Protein AF-A0A524BJA2-F1 (afdb_monomer)

Structure (mmCIF, N/CA/C/O backbone):
data_AF-A0A524BJA2-F1
#
_entry.id   AF-A0A524BJA2-F1
#
loop_
_atom_site.group_PDB
_atom_site.id
_atom_site.type_symbol
_atom_site.label_atom_id
_atom_site.label_alt_id
_atom_site.label_comp_id
_atom_site.label_asym_id
_atom_site.label_entity_id
_atom_site.label_seq_id
_atom_site.pdbx_PDB_ins_code
_atom_site.Cartn_x
_atom_site.Cartn_y
_atom_site.Cartn_z
_atom_site.occupancy
_atom_site.B_iso_or_equiv
_atom_site.auth_seq_id
_atom_site.auth_comp_id
_atom_site.auth_asym_id
_atom_site.auth_atom_id
_atom_site.pdbx_PDB_model_num
ATOM 1 N N . MET A 1 1 ? -14.025 -4.560 33.685 1.00 50.91 1 MET A N 1
ATOM 2 C CA . MET A 1 1 ? -12.649 -4.323 33.178 1.00 50.91 1 MET A CA 1
ATOM 3 C C . MET A 1 1 ? -12.552 -4.536 31.653 1.00 50.91 1 MET A C 1
ATOM 5 O O . MET A 1 1 ? -11.476 -4.810 31.142 1.00 50.91 1 MET A O 1
ATOM 9 N N . SER A 1 2 ? -13.660 -4.389 30.911 1.00 60.47 2 SER A N 1
ATOM 10 C CA . SER A 1 2 ? -13.810 -4.797 29.500 1.00 60.47 2 SER A CA 1
ATOM 11 C C . SER A 1 2 ? -13.860 -3.622 28.510 1.00 60.47 2 SER A C 1
ATOM 13 O O . SER A 1 2 ? -13.294 -3.717 27.423 1.00 60.47 2 SER A O 1
ATOM 15 N N . ASP A 1 3 ? -14.455 -2.485 28.881 1.00 61.34 3 ASP A N 1
ATOM 16 C CA . ASP A 1 3 ? -14.664 -1.360 27.947 1.00 61.34 3 ASP A CA 1
ATOM 17 C C . ASP A 1 3 ? -13.388 -0.562 27.648 1.00 61.34 3 ASP A C 1
ATOM 19 O O . ASP A 1 3 ? -13.178 -0.071 26.536 1.00 61.34 3 ASP A O 1
ATOM 23 N N . GLN A 1 4 ? -12.488 -0.469 28.628 1.00 64.81 4 GLN A N 1
ATOM 24 C CA . GLN A 1 4 ? -11.224 0.256 28.487 1.00 64.81 4 GLN A CA 1
ATOM 25 C C . GLN A 1 4 ? -10.242 -0.484 27.561 1.00 64.81 4 GLN A C 1
ATOM 27 O O . GLN A 1 4 ? -9.568 0.143 26.742 1.00 64.81 4 GLN A O 1
ATOM 32 N N . ALA A 1 5 ? -10.206 -1.821 27.642 1.00 69.94 5 ALA A N 1
ATOM 33 C CA . ALA A 1 5 ? -9.389 -2.665 26.773 1.00 69.94 5 ALA A CA 1
ATOM 34 C C . ALA A 1 5 ? -9.874 -2.602 25.315 1.00 69.94 5 ALA A C 1
ATOM 36 O O . ALA A 1 5 ? -9.064 -2.399 24.410 1.00 69.94 5 ALA A O 1
ATOM 37 N N . ASN A 1 6 ? -11.192 -2.664 25.091 1.00 71.56 6 ASN A N 1
ATOM 38 C CA . ASN A 1 6 ? -11.780 -2.550 23.753 1.00 71.56 6 ASN A CA 1
ATOM 39 C C . ASN A 1 6 ? -11.517 -1.181 23.104 1.00 71.56 6 ASN A C 1
ATOM 41 O O . ASN A 1 6 ? -11.154 -1.115 21.927 1.00 71.56 6 ASN A O 1
ATOM 45 N N . ASN A 1 7 ? -11.632 -0.083 23.859 1.00 77.44 7 ASN A N 1
ATOM 46 C CA . ASN A 1 7 ? -11.350 1.256 23.333 1.00 77.44 7 ASN A CA 1
ATOM 47 C C . ASN A 1 7 ? -9.874 1.447 22.952 1.00 77.44 7 ASN A C 1
ATOM 49 O O . ASN A 1 7 ? -9.583 2.000 21.885 1.00 77.44 7 ASN A O 1
ATOM 53 N N . SER A 1 8 ? -8.942 0.953 23.772 1.00 76.69 8 SER A N 1
ATOM 54 C CA . SER A 1 8 ? -7.507 0.988 23.458 1.00 76.69 8 SER A CA 1
ATOM 55 C C . SER A 1 8 ? -7.165 0.151 22.223 1.00 76.69 8 SER A C 1
ATOM 57 O O . SER A 1 8 ? -6.458 0.640 21.337 1.00 76.69 8 SER A O 1
ATOM 59 N N . LEU A 1 9 ? -7.728 -1.058 22.101 1.00 77.62 9 LEU A N 1
ATOM 60 C CA . LEU A 1 9 ? -7.509 -1.934 20.944 1.00 77.62 9 LEU A CA 1
ATOM 61 C C . LEU A 1 9 ? -8.019 -1.290 19.646 1.00 77.62 9 LEU A C 1
ATOM 63 O O . LEU A 1 9 ? -7.333 -1.274 18.623 1.00 77.62 9 LEU A O 1
ATOM 67 N N . ARG A 1 10 ? -9.209 -0.681 19.699 1.00 78.75 10 ARG A N 1
ATOM 68 C CA . ARG A 1 10 ? -9.827 0.003 18.556 1.00 78.75 10 ARG A CA 1
ATOM 69 C C . ARG A 1 10 ? -9.013 1.219 18.110 1.00 78.75 10 ARG A C 1
ATOM 71 O O . ARG A 1 10 ? -8.907 1.484 16.911 1.00 78.75 10 ARG A O 1
ATOM 78 N N . ARG A 1 11 ? -8.412 1.953 19.053 1.00 81.81 11 ARG A N 1
ATOM 79 C CA . ARG A 1 11 ? -7.542 3.105 18.760 1.00 81.81 11 ARG A CA 1
ATOM 80 C C . ARG A 1 11 ? -6.212 2.669 18.140 1.00 81.81 11 ARG A C 1
ATOM 82 O O . ARG A 1 11 ? -5.789 3.277 17.159 1.00 81.81 11 ARG A O 1
ATOM 89 N N . GLN A 1 12 ? -5.606 1.592 18.640 1.00 81.56 12 GLN A N 1
ATOM 90 C CA . GLN A 1 12 ? -4.395 1.003 18.053 1.00 81.56 12 GLN A CA 1
ATOM 91 C C . GLN A 1 12 ? -4.639 0.471 16.639 1.00 81.56 12 GLN A C 1
ATOM 93 O O . GLN A 1 12 ? -3.864 0.770 15.734 1.00 81.56 12 GLN A O 1
ATOM 98 N N . LEU A 1 13 ? -5.748 -0.240 16.419 1.00 80.81 13 LEU A N 1
ATOM 99 C CA . LEU A 1 13 ? -6.141 -0.710 15.090 1.00 80.81 13 LEU A CA 1
ATOM 100 C C . LEU A 1 13 ? -6.313 0.460 14.109 1.00 80.81 13 LEU A C 1
ATOM 102 O O . LEU A 1 13 ? -5.868 0.366 12.969 1.00 80.81 13 LEU A O 1
ATOM 106 N N . LYS A 1 14 ? -6.911 1.582 14.541 1.00 82.31 14 LYS A N 1
ATOM 107 C CA . LYS A 1 14 ? -7.052 2.799 13.713 1.00 82.31 14 LYS A CA 1
ATOM 108 C C . LYS A 1 14 ? -5.708 3.427 13.370 1.00 82.31 14 LYS A C 1
ATOM 110 O O . LYS A 1 14 ? -5.502 3.813 12.223 1.00 82.31 14 LYS A O 1
ATOM 115 N N . PHE A 1 15 ? -4.802 3.500 14.339 1.00 85.56 15 PHE A N 1
ATOM 116 C CA . PHE A 1 15 ? -3.453 4.010 14.115 1.00 85.56 15 PHE A CA 1
ATOM 117 C C . PHE A 1 15 ? -2.660 3.112 13.158 1.00 85.56 15 PHE A C 1
ATOM 119 O O . PHE A 1 15 ? -2.045 3.611 12.223 1.00 85.56 15 PHE A O 1
ATOM 126 N N . SER A 1 16 ? -2.748 1.791 13.326 1.00 83.00 16 SER A N 1
ATOM 127 C CA . SER A 1 16 ? -2.133 0.814 12.421 1.00 83.00 16 SER A CA 1
ATOM 128 C C . SER A 1 16 ? -2.675 0.935 10.992 1.00 83.00 16 SER A C 1
ATOM 130 O O . SER A 1 16 ? -1.894 0.946 10.043 1.00 83.00 16 SER A O 1
ATOM 132 N N . LEU A 1 17 ? -3.990 1.129 10.834 1.00 83.00 17 LEU A N 1
ATOM 133 C CA . L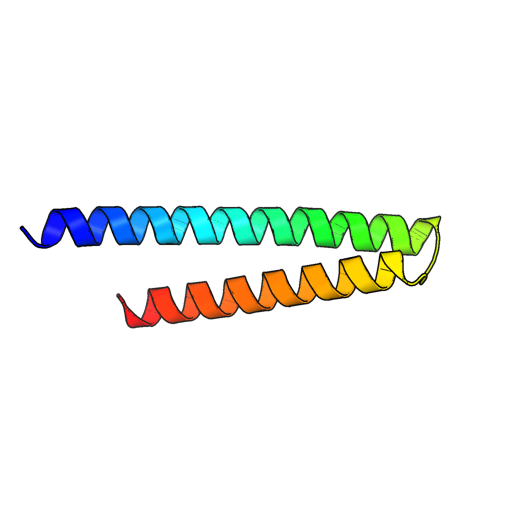EU A 1 17 ? -4.624 1.375 9.534 1.00 83.00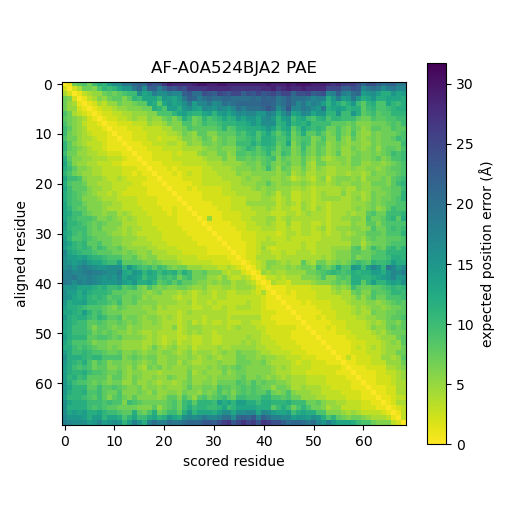 17 LEU A CA 1
ATOM 134 C C . LEU A 1 17 ? -4.123 2.668 8.875 1.00 83.00 17 LEU A C 1
ATOM 136 O O . LEU A 1 17 ? -3.861 2.687 7.674 1.00 83.00 17 LEU A O 1
ATOM 140 N N . PHE A 1 18 ? -3.958 3.737 9.658 1.00 87.06 18 PHE A N 1
ATOM 141 C CA . PHE A 1 18 ? -3.380 4.991 9.174 1.00 87.06 18 PHE A CA 1
ATOM 142 C C . PHE A 1 18 ? -1.923 4.810 8.729 1.00 87.06 18 PHE A C 1
ATOM 144 O O . PHE A 1 18 ? -1.542 5.273 7.657 1.00 87.06 18 PHE A O 1
ATOM 151 N N . LEU A 1 19 ? -1.126 4.077 9.509 1.00 87.00 19 LEU A N 1
ATOM 152 C CA . LEU A 1 19 ? 0.272 3.775 9.197 1.00 87.00 19 LEU A CA 1
ATOM 153 C C . LEU A 1 19 ? 0.407 2.935 7.921 1.00 87.00 19 LEU A C 1
ATOM 155 O O . LEU A 1 19 ? 1.254 3.232 7.084 1.00 87.00 19 LEU A O 1
ATOM 159 N N . GLN A 1 20 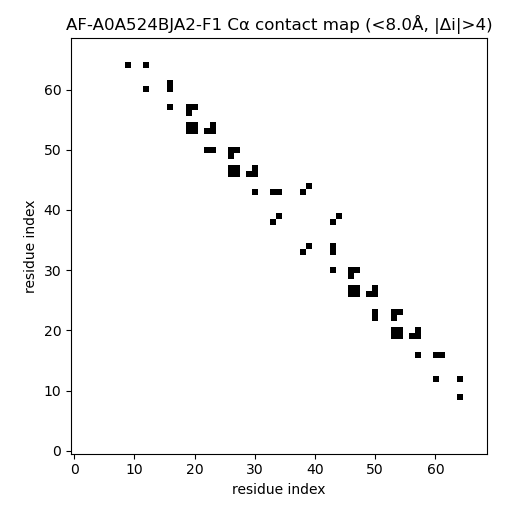? -0.462 1.938 7.732 1.00 86.31 20 GLN A N 1
ATOM 160 C CA . GLN A 1 20 ? -0.519 1.147 6.498 1.00 86.31 20 GLN A CA 1
ATOM 161 C C . GLN A 1 20 ? -0.914 1.997 5.287 1.00 86.31 20 GLN A C 1
ATOM 163 O O . GLN A 1 20 ? -0.325 1.834 4.222 1.00 86.31 20 GLN A O 1
ATOM 168 N N . ALA A 1 21 ? -1.866 2.923 5.439 1.00 82.38 21 ALA A N 1
ATOM 169 C CA . ALA A 1 21 ? -2.239 3.846 4.367 1.00 82.38 21 ALA A CA 1
ATOM 170 C C . ALA A 1 21 ? -1.088 4.798 4.004 1.00 82.38 21 ALA A C 1
ATOM 172 O O . ALA A 1 21 ? -0.788 4.980 2.826 1.00 82.38 21 ALA A O 1
ATOM 173 N N . ALA A 1 22 ? -0.407 5.365 5.002 1.00 87.31 22 ALA A N 1
ATOM 174 C CA . ALA A 1 22 ? 0.752 6.227 4.784 1.00 87.31 22 ALA A CA 1
ATOM 175 C C . ALA A 1 22 ? 1.910 5.467 4.115 1.00 87.31 22 ALA A C 1
ATOM 177 O O . ALA A 1 22 ? 2.504 5.967 3.160 1.00 87.31 22 ALA A O 1
ATOM 178 N N . ALA A 1 23 ? 2.187 4.239 4.565 1.00 84.62 23 ALA A N 1
ATOM 179 C CA . ALA A 1 23 ? 3.185 3.366 3.955 1.00 84.62 23 ALA A CA 1
ATOM 180 C C . ALA A 1 23 ? 2.819 3.020 2.506 1.00 84.62 23 ALA A C 1
ATOM 182 O O . ALA A 1 23 ? 3.671 3.110 1.629 1.00 84.62 23 ALA A O 1
ATOM 183 N N . PHE A 1 24 ? 1.552 2.696 2.233 1.00 87.06 24 PHE A N 1
ATOM 184 C CA . PHE A 1 24 ? 1.068 2.434 0.878 1.00 87.06 24 PHE A CA 1
ATOM 185 C C . PHE A 1 24 ? 1.304 3.626 -0.056 1.00 87.06 24 PHE A C 1
ATOM 187 O O . PHE A 1 24 ? 1.808 3.442 -1.160 1.00 87.06 24 PHE A O 1
ATOM 194 N N . VAL A 1 25 ? 0.995 4.848 0.390 1.00 88.50 25 VAL A N 1
ATOM 195 C CA . VAL A 1 25 ? 1.237 6.063 -0.404 1.00 88.50 25 VAL A CA 1
ATOM 196 C C . VAL A 1 25 ? 2.735 6.285 -0.621 1.00 88.50 25 VAL A C 1
ATOM 198 O O . VAL A 1 25 ? 3.150 6.510 -1.753 1.00 88.50 25 VAL A O 1
ATOM 201 N N . MET A 1 26 ? 3.556 6.174 0.427 1.00 88.50 26 MET A N 1
ATOM 202 C CA . MET A 1 26 ? 5.015 6.329 0.328 1.00 88.50 26 MET A CA 1
ATOM 203 C C . MET A 1 26 ? 5.639 5.315 -0.640 1.00 88.50 26 MET A C 1
ATOM 205 O O . MET A 1 26 ? 6.385 5.704 -1.538 1.00 88.50 26 MET A O 1
ATOM 209 N N . PHE A 1 27 ? 5.310 4.028 -0.499 1.00 88.31 27 PHE A N 1
ATOM 210 C CA . PHE A 1 27 ? 5.821 2.973 -1.377 1.00 88.31 27 PHE A CA 1
ATOM 211 C C . PHE A 1 27 ? 5.270 3.081 -2.799 1.00 88.31 27 PHE A C 1
ATOM 213 O O . PHE A 1 27 ? 6.025 2.886 -3.748 1.00 88.31 27 PHE A O 1
ATOM 220 N N . GLY A 1 28 ? 4.001 3.463 -2.957 1.00 86.12 28 GLY A N 1
ATOM 221 C CA . GLY A 1 28 ? 3.392 3.699 -4.262 1.00 86.12 28 GLY A CA 1
ATOM 222 C C . GLY A 1 28 ? 4.061 4.852 -5.011 1.00 86.12 28 GLY A C 1
ATOM 223 O O . GLY A 1 28 ? 4.425 4.699 -6.175 1.00 86.12 28 GLY A O 1
ATOM 224 N N . VAL A 1 29 ? 4.298 5.984 -4.340 1.00 89.44 29 VAL A N 1
ATOM 225 C CA . VAL A 1 29 ? 5.018 7.125 -4.929 1.00 89.44 29 VAL A CA 1
ATOM 226 C C . VAL A 1 29 ? 6.461 6.741 -5.252 1.00 89.44 29 VAL A C 1
ATOM 228 O O . VAL A 1 29 ? 6.919 7.005 -6.361 1.00 89.44 29 VAL A O 1
ATOM 231 N N . ALA A 1 30 ? 7.164 6.069 -4.335 1.00 86.81 30 ALA A N 1
ATOM 232 C CA . ALA 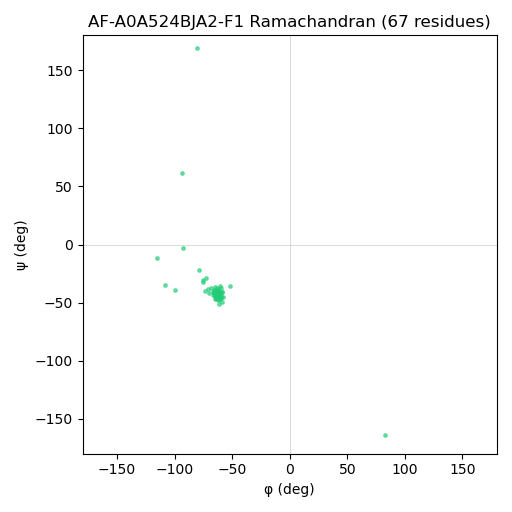A 1 30 ? 8.527 5.600 -4.576 1.00 86.81 30 ALA A CA 1
ATOM 233 C C . ALA A 1 30 ? 8.604 4.645 -5.779 1.00 86.81 30 ALA A C 1
ATOM 235 O O . ALA A 1 30 ? 9.509 4.771 -6.604 1.00 86.81 30 ALA A O 1
ATOM 236 N N . PHE A 1 31 ? 7.633 3.739 -5.918 1.00 89.31 31 PHE A N 1
ATOM 237 C CA . PHE A 1 31 ? 7.511 2.848 -7.068 1.00 89.31 31 PHE A CA 1
ATOM 238 C C . PHE A 1 31 ? 7.314 3.627 -8.370 1.00 89.31 31 PHE A C 1
ATOM 240 O O . PHE A 1 31 ? 8.066 3.402 -9.312 1.00 89.31 31 PHE A O 1
ATOM 247 N N . VAL A 1 32 ? 6.360 4.564 -8.425 1.00 90.06 32 VAL A N 1
ATOM 248 C CA . VAL A 1 32 ? 6.074 5.350 -9.640 1.00 90.06 32 VAL A CA 1
ATOM 249 C C . VAL A 1 32 ? 7.277 6.199 -10.044 1.00 90.06 32 VAL A C 1
ATOM 251 O O . VAL A 1 32 ? 7.693 6.165 -11.202 1.00 90.06 32 VAL A O 1
ATOM 254 N N . VAL A 1 33 ? 7.875 6.920 -9.092 1.00 91.25 33 VAL A N 1
ATOM 255 C CA . VAL A 1 33 ? 9.058 7.756 -9.344 1.00 91.25 33 VAL A CA 1
ATOM 256 C C . VAL A 1 33 ? 10.215 6.901 -9.848 1.00 91.25 33 VAL A C 1
ATOM 258 O O . VAL A 1 33 ? 10.900 7.281 -10.798 1.00 91.25 33 VAL A O 1
ATOM 261 N N . ARG A 1 34 ? 10.431 5.726 -9.253 1.00 87.81 34 ARG A N 1
ATOM 262 C CA . ARG A 1 34 ? 11.531 4.849 -9.652 1.00 87.81 34 ARG A CA 1
ATOM 263 C C . ARG A 1 34 ? 11.275 4.155 -10.986 1.00 87.81 34 ARG A C 1
ATOM 265 O O . ARG A 1 34 ? 12.182 4.111 -11.806 1.00 87.81 34 ARG A O 1
ATOM 272 N N . ALA A 1 35 ? 10.053 3.701 -11.245 1.00 88.00 35 ALA A N 1
ATOM 273 C CA . ALA A 1 35 ? 9.660 3.155 -12.541 1.00 88.00 35 ALA A CA 1
ATOM 274 C C . ALA A 1 35 ? 9.837 4.185 -13.668 1.00 88.00 35 ALA A C 1
ATOM 276 O O . ALA A 1 35 ? 10.282 3.825 -14.753 1.00 88.00 35 ALA A O 1
ATOM 277 N N . ALA A 1 36 ? 9.558 5.465 -13.398 1.00 89.19 36 ALA A N 1
ATOM 278 C CA . ALA A 1 36 ? 9.724 6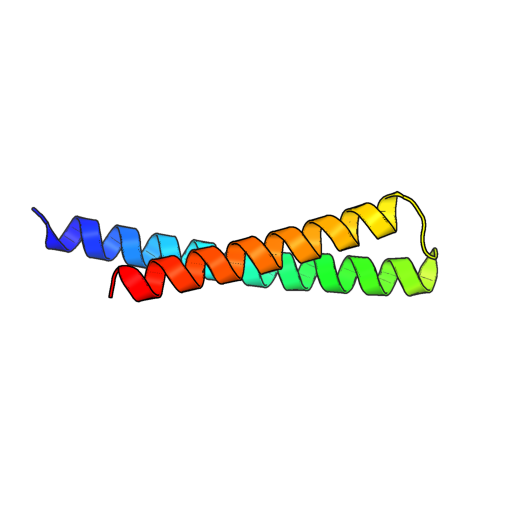.544 -14.369 1.00 89.19 36 ALA A CA 1
ATOM 279 C C . ALA A 1 36 ? 11.190 6.964 -14.595 1.00 89.19 36 ALA A C 1
ATOM 281 O O . ALA A 1 36 ? 11.526 7.415 -15.684 1.00 89.19 36 ALA A O 1
ATOM 282 N N . THR A 1 37 ? 12.057 6.844 -13.582 1.00 91.19 37 THR A N 1
ATOM 283 C CA . THR A 1 37 ? 13.452 7.332 -13.645 1.00 91.19 37 THR A CA 1
ATOM 284 C C . THR A 1 37 ? 14.476 6.243 -13.953 1.00 91.19 37 THR A C 1
ATOM 286 O O . THR A 1 37 ? 15.425 6.495 -14.687 1.00 91.19 37 THR A O 1
ATOM 289 N N . ALA A 1 38 ? 14.299 5.047 -13.392 1.00 85.25 38 ALA A N 1
ATOM 290 C CA . ALA A 1 38 ? 15.231 3.925 -13.493 1.00 85.25 38 ALA A CA 1
ATOM 291 C C . ALA A 1 38 ? 14.650 2.721 -14.255 1.00 85.25 38 ALA A C 1
ATOM 293 O O . ALA A 1 38 ? 15.393 1.816 -14.609 1.00 85.25 38 ALA A O 1
ATOM 294 N N . GLY A 1 39 ? 13.342 2.699 -14.536 1.00 83.12 39 GLY A N 1
ATOM 295 C CA . GLY A 1 39 ? 12.684 1.576 -15.204 1.00 83.12 39 GLY A CA 1
ATOM 296 C C . GLY A 1 39 ? 12.304 0.426 -14.260 1.00 83.12 39 GLY A C 1
ATOM 297 O O . GLY A 1 39 ? 12.228 0.574 -13.034 1.00 83.12 39 GLY A O 1
ATOM 298 N N . PHE A 1 40 ? 12.010 -0.737 -14.847 1.00 85.44 40 PHE A N 1
ATOM 299 C CA . PHE A 1 40 ? 11.488 -1.924 -14.155 1.00 85.44 40 PHE A CA 1
ATOM 300 C C . PHE A 1 40 ? 12.590 -2.902 -13.724 1.00 85.44 40 PHE A C 1
ATOM 302 O O . PHE A 1 40 ? 12.612 -4.060 -14.131 1.00 85.44 40 PHE A O 1
ATOM 309 N N . ASP A 1 41 ? 13.490 -2.446 -12.858 1.00 87.44 41 ASP A N 1
ATOM 310 C CA . ASP A 1 41 ? 14.490 -3.316 -12.233 1.00 87.44 41 ASP A CA 1
ATOM 311 C C . ASP A 1 41 ? 13.921 -4.110 -11.044 1.00 87.44 41 ASP A C 1
ATOM 313 O O . ASP A 1 41 ? 12.852 -3.802 -10.507 1.00 87.44 41 ASP A O 1
ATOM 317 N N . ALA A 1 42 ? 14.683 -5.097 -10.556 1.00 86.50 42 ALA A N 1
ATOM 318 C CA . ALA A 1 42 ? 14.318 -5.926 -9.400 1.00 86.50 42 ALA A CA 1
ATOM 319 C C . ALA A 1 42 ? 13.931 -5.102 -8.152 1.00 86.50 42 ALA A C 1
ATOM 321 O O . ALA A 1 42 ? 13.005 -5.463 -7.428 1.00 86.50 42 ALA A O 1
ATOM 322 N N . LEU A 1 43 ? 14.592 -3.960 -7.925 1.00 86.75 43 LEU A N 1
ATOM 323 C CA . LEU A 1 43 ? 14.252 -3.021 -6.846 1.00 86.75 43 LEU A CA 1
ATOM 324 C C . LEU A 1 43 ? 12.889 -2.348 -7.056 1.00 86.75 43 LEU A C 1
ATOM 326 O O . LEU A 1 43 ? 12.121 -2.194 -6.109 1.00 86.75 43 LEU A O 1
ATOM 330 N N . THR A 1 44 ? 12.571 -1.958 -8.290 1.00 88.38 44 THR A N 1
ATOM 331 C CA . THR A 1 44 ? 11.274 -1.367 -8.643 1.00 88.38 44 THR A CA 1
ATOM 332 C C . THR A 1 44 ? 10.159 -2.400 -8.465 1.00 88.38 44 THR A C 1
ATOM 334 O O . THR A 1 44 ? 9.128 -2.101 -7.866 1.00 88.38 44 THR A O 1
ATOM 337 N N . LEU A 1 45 ? 10.391 -3.651 -8.875 1.00 87.75 45 LEU A N 1
ATOM 338 C CA . LEU A 1 45 ? 9.464 -4.758 -8.621 1.00 87.75 45 LEU A CA 1
ATOM 339 C C . LEU A 1 45 ? 9.276 -5.035 -7.124 1.00 87.75 45 LEU A C 1
ATOM 341 O O . LEU A 1 45 ? 8.145 -5.256 -6.695 1.00 87.75 45 LEU A O 1
ATOM 345 N N . ALA A 1 46 ? 10.337 -4.959 -6.314 1.00 87.31 46 ALA A N 1
ATOM 346 C CA . ALA A 1 46 ? 10.226 -5.092 -4.863 1.00 87.31 46 ALA A CA 1
ATOM 347 C C . ALA A 1 46 ? 9.307 -4.011 -4.266 1.00 87.31 46 ALA A C 1
ATOM 349 O O . ALA A 1 46 ? 8.419 -4.333 -3.476 1.00 87.31 46 ALA A O 1
ATOM 350 N N . PHE A 1 47 ? 9.439 -2.749 -4.692 1.00 85.62 47 PHE A N 1
ATOM 351 C CA . PHE A 1 47 ? 8.530 -1.679 -4.267 1.00 85.62 47 PHE A CA 1
ATOM 352 C C . PHE A 1 47 ? 7.082 -1.905 -4.712 1.00 85.62 47 PHE A C 1
ATOM 354 O O . PHE A 1 47 ? 6.163 -1.644 -3.93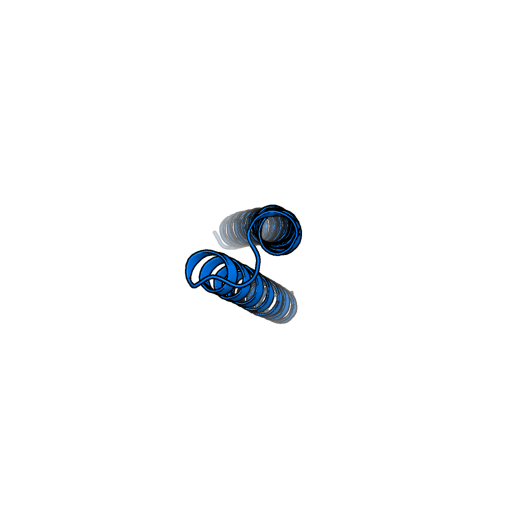1 1.00 85.62 47 PHE A O 1
ATOM 361 N N . ALA A 1 48 ? 6.861 -2.438 -5.916 1.00 84.56 48 ALA A N 1
ATOM 362 C CA . ALA A 1 48 ? 5.525 -2.829 -6.365 1.00 84.56 48 ALA A CA 1
ATOM 363 C C . ALA A 1 48 ? 4.922 -3.889 -5.432 1.00 84.56 48 ALA A C 1
ATOM 365 O O . ALA A 1 48 ? 3.787 -3.757 -4.973 1.00 84.56 48 ALA A O 1
ATOM 366 N N . LEU A 1 49 ? 5.712 -4.909 -5.092 1.00 90.81 49 LEU A N 1
ATOM 367 C CA . LEU A 1 49 ? 5.314 -6.004 -4.210 1.00 90.81 49 LEU A CA 1
ATOM 368 C C . LEU A 1 49 ? 4.974 -5.496 -2.802 1.00 90.81 49 LEU A C 1
ATOM 370 O O . LEU A 1 49 ? 3.912 -5.822 -2.275 1.00 90.81 49 LEU A O 1
ATOM 374 N N . PHE A 1 50 ? 5.809 -4.629 -2.222 1.00 87.62 50 PHE A N 1
ATOM 375 C CA . PHE A 1 50 ? 5.534 -3.993 -0.927 1.00 87.62 50 PHE A CA 1
ATOM 376 C C . PHE A 1 50 ? 4.278 -3.118 -0.953 1.00 87.62 50 PHE A C 1
ATOM 378 O O . PHE A 1 50 ? 3.494 -3.143 -0.002 1.00 87.62 50 PHE A O 1
ATOM 385 N N . THR A 1 51 ? 4.048 -2.392 -2.047 1.00 87.38 51 THR A N 1
ATOM 386 C CA . THR A 1 51 ? 2.824 -1.605 -2.256 1.00 87.38 51 THR A CA 1
ATOM 387 C C . THR A 1 51 ? 1.588 -2.509 -2.255 1.00 87.38 51 THR A C 1
ATOM 389 O O . THR A 1 51 ? 0.622 -2.243 -1.537 1.00 87.38 51 THR A O 1
ATOM 392 N N . VAL A 1 52 ? 1.629 -3.634 -2.976 1.00 88.81 52 VAL A N 1
ATOM 393 C CA . VAL A 1 52 ? 0.532 -4.618 -3.005 1.00 88.81 52 VAL A CA 1
ATOM 394 C C . VAL A 1 52 ? 0.316 -5.261 -1.631 1.00 88.81 52 VAL A C 1
ATOM 396 O O . VAL A 1 52 ? -0.827 -5.385 -1.188 1.00 88.81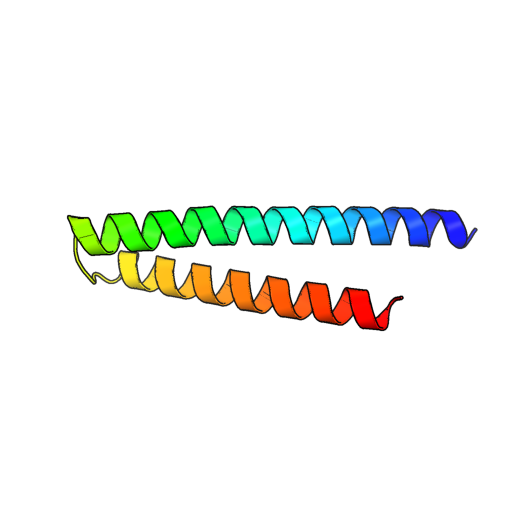 52 VAL A O 1
ATOM 399 N N . LEU A 1 53 ? 1.386 -5.611 -0.912 1.00 89.31 53 LEU A N 1
ATOM 400 C CA . LEU A 1 53 ? 1.296 -6.151 0.449 1.00 89.31 53 LEU A CA 1
ATOM 401 C C . LEU A 1 53 ? 0.667 -5.147 1.422 1.00 89.31 53 LEU A C 1
ATOM 403 O O . LEU A 1 53 ? -0.189 -5.528 2.221 1.00 89.31 53 LEU A O 1
ATOM 407 N N . CYS A 1 54 ? 1.027 -3.864 1.328 1.00 85.75 54 CYS A N 1
ATOM 408 C CA . CYS A 1 54 ? 0.415 -2.808 2.137 1.00 85.75 54 CYS A CA 1
ATOM 409 C C . CYS A 1 54 ? -1.076 -2.642 1.817 1.00 85.75 54 CYS A C 1
ATOM 411 O O . CYS A 1 54 ? -1.881 -2.516 2.740 1.00 85.75 54 CYS A O 1
ATOM 413 N N . ALA A 1 55 ? -1.468 -2.708 0.539 1.00 83.12 55 ALA A N 1
ATOM 414 C CA . ALA A 1 55 ? -2.878 -2.689 0.145 1.00 83.12 55 ALA A CA 1
ATOM 415 C C . ALA A 1 55 ? -3.647 -3.898 0.699 1.00 83.12 55 ALA A C 1
ATOM 417 O O . ALA A 1 55 ? -4.731 -3.737 1.262 1.00 83.12 55 ALA A O 1
ATOM 418 N N . GLY A 1 56 ? -3.075 -5.101 0.599 1.00 85.62 56 GLY A N 1
ATOM 419 C CA . GLY A 1 56 ? -3.663 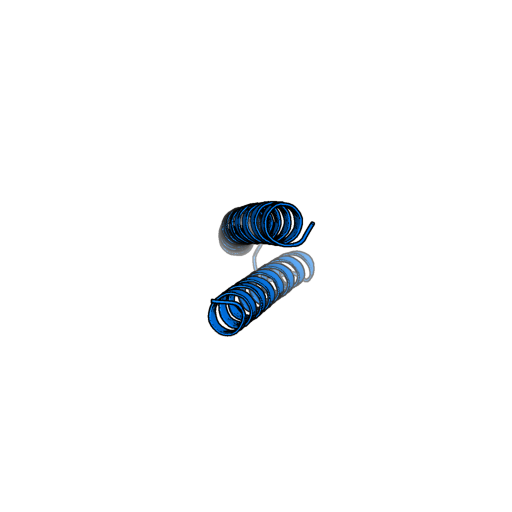-6.319 1.159 1.00 85.62 56 GLY A CA 1
ATOM 420 C C . GLY A 1 56 ? -3.825 -6.234 2.678 1.00 85.62 56 GLY A C 1
ATOM 421 O O . GLY A 1 56 ? -4.904 -6.507 3.205 1.00 85.62 56 GLY A O 1
ATOM 422 N N . ALA A 1 57 ? -2.790 -5.772 3.382 1.00 83.12 57 ALA A N 1
ATOM 423 C CA . ALA A 1 57 ? -2.823 -5.566 4.827 1.00 83.12 57 ALA A CA 1
ATOM 424 C C . ALA A 1 57 ? -3.865 -4.512 5.237 1.00 83.12 57 ALA A C 1
ATOM 426 O O . ALA A 1 57 ? -4.599 -4.723 6.204 1.00 83.12 57 ALA A O 1
ATOM 427 N N . PHE A 1 58 ? -4.000 -3.428 4.469 1.00 81.19 58 PHE A N 1
ATOM 428 C CA . PHE A 1 58 ? -5.019 -2.402 4.687 1.00 81.19 58 PHE A CA 1
ATOM 429 C C . PHE A 1 58 ? -6.436 -2.973 4.541 1.00 81.19 58 PHE A C 1
ATOM 431 O O . PHE A 1 58 ? -7.287 -2.764 5.410 1.00 81.19 58 PHE A O 1
ATOM 438 N N . VAL A 1 59 ? -6.695 -3.743 3.478 1.00 83.31 59 VAL A N 1
ATOM 439 C CA . VAL A 1 59 ? -7.998 -4.387 3.241 1.00 83.31 59 VAL A CA 1
ATOM 440 C C . VAL A 1 59 ? -8.319 -5.402 4.339 1.00 83.31 59 VAL A C 1
ATOM 442 O O . VAL A 1 59 ? -9.430 -5.386 4.872 1.00 83.31 59 VAL A O 1
ATOM 445 N N . LEU A 1 60 ? -7.351 -6.233 4.736 1.00 83.75 60 LEU A N 1
ATOM 446 C CA . LEU A 1 60 ? -7.518 -7.199 5.825 1.00 83.75 60 LEU A CA 1
ATOM 447 C C . LEU A 1 60 ? -7.797 -6.506 7.164 1.00 83.75 60 LEU A C 1
ATOM 449 O O . LEU A 1 60 ? -8.730 -6.891 7.871 1.00 83.75 60 LEU A O 1
ATOM 453 N N . THR A 1 61 ? -7.049 -5.452 7.498 1.00 81.38 61 THR A N 1
ATOM 454 C CA . THR A 1 61 ? -7.239 -4.695 8.746 1.00 81.38 61 THR A CA 1
ATOM 455 C C . THR A 1 61 ? -8.594 -3.983 8.758 1.00 81.38 61 THR A C 1
ATOM 457 O O . THR A 1 61 ? -9.303 -4.005 9.769 1.00 81.38 61 THR A O 1
ATOM 460 N N . ARG A 1 62 ? -9.021 -3.424 7.617 1.00 78.19 62 ARG A N 1
ATOM 461 C CA . ARG A 1 62 ? -10.352 -2.819 7.452 1.00 78.19 62 ARG A CA 1
ATOM 462 C C . ARG A 1 62 ? -11.478 -3.850 7.561 1.00 78.19 62 ARG A C 1
ATOM 464 O O . ARG A 1 62 ? -12.508 -3.554 8.165 1.00 78.19 62 ARG A O 1
ATOM 471 N N . SER A 1 63 ? -11.284 -5.046 7.007 1.00 81.06 63 SER A N 1
ATOM 472 C CA . SER A 1 63 ? -12.236 -6.157 7.115 1.00 81.06 63 SER A CA 1
ATOM 473 C C . SER A 1 63 ? -12.382 -6.621 8.568 1.00 81.06 63 SER A C 1
ATOM 475 O O . SER A 1 63 ? -13.498 -6.686 9.083 1.00 81.06 63 SER A O 1
ATOM 477 N N . LYS A 1 64 ? -11.266 -6.805 9.288 1.00 74.62 64 LYS A N 1
ATOM 478 C CA . LYS A 1 64 ? -11.285 -7.150 10.719 1.00 74.62 64 LYS A CA 1
ATOM 479 C C . LYS A 1 64 ? -11.958 -6.082 11.581 1.00 74.62 64 LYS A C 1
ATOM 481 O O . LYS A 1 64 ? -12.736 -6.426 12.462 1.00 74.62 64 LYS A O 1
ATOM 486 N N . MET A 1 65 ? -11.729 -4.795 11.312 1.00 73.62 65 MET A N 1
ATOM 487 C CA . MET A 1 65 ? -12.446 -3.720 12.014 1.00 73.62 65 MET A CA 1
ATOM 488 C C . MET A 1 65 ? -13.961 -3.760 11.810 1.00 73.62 65 MET A C 1
ATOM 490 O O . MET A 1 65 ? -14.689 -3.400 12.729 1.00 73.62 65 MET A O 1
ATOM 494 N N . ARG A 1 66 ? -14.430 -4.149 10.618 1.00 75.75 66 ARG A N 1
ATOM 495 C CA . ARG A 1 66 ? -15.863 -4.282 10.316 1.00 75.75 66 ARG A CA 1
ATOM 496 C C . ARG A 1 66 ? -16.504 -5.489 10.992 1.00 75.75 66 ARG A C 1
ATOM 498 O O . ARG A 1 66 ? -17.689 -5.438 11.256 1.00 75.75 66 ARG A O 1
ATOM 505 N N . GLN A 1 67 ? -15.739 -6.548 11.246 1.00 71.25 67 GLN A N 1
ATOM 506 C CA . GLN A 1 67 ? -16.216 -7.725 11.981 1.00 71.25 67 GLN A CA 1
ATOM 507 C C . GLN A 1 67 ? -16.239 -7.508 13.502 1.00 71.25 67 GLN A C 1
ATOM 509 O O . GLN A 1 67 ? -16.941 -8.217 14.210 1.00 71.25 67 GLN A O 1
ATOM 514 N N . LEU A 1 68 ? -15.448 -6.554 14.004 1.00 62.41 68 LEU A N 1
ATOM 515 C CA . LEU A 1 68 ? -15.351 -6.191 15.423 1.00 62.41 68 LEU A CA 1
ATOM 516 C C . LEU A 1 68 ? -16.297 -5.046 15.838 1.00 62.41 68 LEU A C 1
ATOM 518 O O . LEU A 1 68 ? -16.269 -4.644 17.001 1.00 62.41 68 LEU A O 1
ATOM 522 N N . GLY A 1 69 ? -17.048 -4.463 14.900 1.00 49.06 69 GLY A N 1
ATOM 523 C CA . GLY A 1 69 ? -18.017 -3.388 15.142 1.00 49.06 69 GLY A CA 1
ATOM 524 C C . GLY A 1 69 ? -19.435 -3.869 14.911 1.00 49.06 69 GLY A C 1
ATOM 525 O O . GLY A 1 69 ? -20.322 -3.287 15.565 1.00 49.06 69 GLY A O 1
#

Nearest PDB structures (foldseek):
  8cwy-assembly1_R  TM=8.766E-01  e=6.003E+00  synthetic construct
  8cwy-assembly1_B  TM=8.740E-01  e=6.798E+00  synthetic construct
  8cwy-assembly1_F  TM=8.740E-01  e=6.798E+00  synthetic construct
  1h7c-assembly1_A  TM=5.922E-01  e=1.959E+00  Homo sapiens
  8cwy-assembly1_H  TM=8.765E-01  e=7.699E+00  synthetic construct

Radius of gyration: 15.94 Å; Cα contacts (8 Å, |Δi|>4): 35; chains: 1; bounding box: 33×16×48 Å

Solvent-accessible surface area (backbone atoms only — not comparable to full-atom values): 3675 Å² total; per-residue (Å²): 136,60,69,67,56,52,54,53,51,53,51,50,52,51,50,51,47,51,51,33,51,52,48,26,51,53,33,44,51,51,24,51,55,37,40,74,75,75,33,88,43,75,68,31,50,50,31,48,51,53,23,52,50,28,51,51,5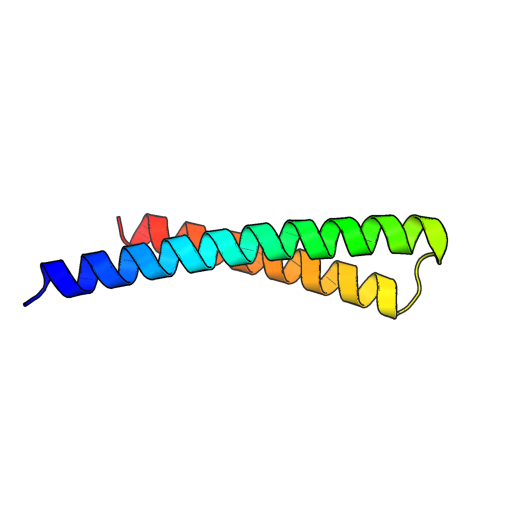0,39,52,52,54,53,51,52,53,63,76,75,105

Secondary structure (DSSP, 8-state):
--HHHHHHHHHHHHHHHHHHHHHHHHHHHHHHHHHHHT-S-HHHHHHHHHHHHHHHHHHHHHHHHHH--

Foldseek 3Di:
DPPVVLVVVLVVLVVVLVVLVVQLVVLVVVLVVCCVPPNDDPVSVVSVVSNVVSVVVNVVSVVVSVVSD

Sequence (69 aa):
MSDQANNSLRRQLKFSLFLQAAAFVMFGVAFVVRAATAGFDALTLAFALFTVLCAGAFVLTRSKMRQLG

Mean predicted aligned error: 7.02 Å

pLDDT: mean 81.87, std 8.94, range [49.06, 91.25]